Protein AF-A0A9Q1CT47-F1 (afdb_monomer_lite)

Organism: Holothuria leucospilota (NCBI:txid206669)

Sequence (77 aa):
MHSQRLNEEPLQPWIAANVDGSIICGHCNCMVGLGKSCSHIGAVLFKIEAAVRLGYTKAACTDMPCKWNNDFKGKKK

Structure (mmCIF, N/CA/C/O backbone):
data_AF-A0A9Q1CT47-F1
#
_entry.id   AF-A0A9Q1CT47-F1
#
loop_
_atom_site.group_PDB
_atom_site.id
_atom_site.type_symbol
_atom_site.label_atom_id
_atom_site.label_alt_id
_atom_site.label_comp_id
_atom_site.label_asym_id
_atom_site.label_entity_id
_atom_site.label_seq_id
_atom_site.pdbx_PDB_ins_code
_atom_site.Cartn_x
_atom_site.Cartn_y
_atom_site.Cartn_z
_atom_site.occupancy
_atom_site.B_iso_or_equiv
_atom_site.auth_seq_id
_atom_site.auth_comp_id
_atom_site.auth_asym_id
_atom_site.auth_atom_id
_atom_site.pdbx_PDB_model_num
ATOM 1 N N . MET A 1 1 ? 12.767 2.448 -21.087 1.00 49.56 1 MET A N 1
ATOM 2 C CA . MET A 1 1 ? 11.783 2.641 -20.000 1.00 49.56 1 MET A CA 1
ATOM 3 C C . MET A 1 1 ? 10.376 2.535 -20.591 1.00 49.56 1 MET A C 1
ATOM 5 O O . MET A 1 1 ? 9.855 3.519 -21.088 1.00 49.56 1 MET A O 1
ATOM 9 N N . HIS A 1 2 ? 9.787 1.333 -20.638 1.00 56.62 2 HIS A N 1
ATOM 10 C CA . HIS A 1 2 ? 8.431 1.127 -21.193 1.00 56.62 2 HIS A CA 1
ATOM 11 C C . HIS A 1 2 ? 7.321 1.758 -20.330 1.00 56.62 2 HIS A C 1
ATOM 13 O O . HIS A 1 2 ? 6.250 2.059 -20.825 1.00 56.62 2 HIS A O 1
ATOM 19 N N . SER A 1 3 ? 7.608 2.059 -19.061 1.00 56.91 3 SER A N 1
ATOM 20 C CA . SER A 1 3 ? 6.649 2.600 -18.087 1.00 56.91 3 SER A CA 1
ATOM 21 C C . SER A 1 3 ? 6.258 4.077 -18.263 1.00 56.91 3 SER A C 1
ATOM 23 O O . SER A 1 3 ? 5.486 4.580 -17.454 1.00 56.91 3 SER A O 1
ATOM 25 N N . GLN A 1 4 ? 6.843 4.800 -19.222 1.00 61.56 4 GLN A N 1
ATOM 26 C CA . GLN A 1 4 ? 6.641 6.252 -19.392 1.00 61.56 4 GLN A CA 1
ATOM 27 C C . GLN A 1 4 ? 6.063 6.629 -20.763 1.00 61.56 4 GLN A C 1
ATOM 29 O O . GLN A 1 4 ? 5.981 7.809 -21.099 1.00 61.56 4 GLN A O 1
ATOM 34 N N . ARG A 1 5 ? 5.677 5.645 -21.585 1.00 67.81 5 ARG A N 1
ATOM 35 C CA . ARG A 1 5 ? 5.051 5.910 -22.885 1.00 67.81 5 ARG A CA 1
ATOM 36 C C . ARG A 1 5 ? 3.597 6.310 -22.646 1.00 67.81 5 ARG A C 1
ATOM 38 O O . ARG A 1 5 ? 2.789 5.487 -22.248 1.00 67.81 5 ARG A O 1
ATOM 45 N N . LEU A 1 6 ? 3.280 7.578 -22.905 1.00 68.62 6 LEU A N 1
ATOM 46 C CA . LEU A 1 6 ? 1.940 8.149 -22.705 1.00 68.62 6 LEU A CA 1
ATOM 47 C C . LEU A 1 6 ? 0.870 7.564 -23.645 1.00 68.62 6 LEU A C 1
ATOM 49 O O . LEU A 1 6 ? -0.314 7.744 -23.397 1.00 68.62 6 LEU A O 1
ATOM 53 N N . ASN A 1 7 ? 1.289 6.891 -24.721 1.00 74.88 7 ASN A N 1
ATOM 54 C CA . ASN A 1 7 ? 0.407 6.309 -25.736 1.00 74.88 7 ASN A CA 1
ATOM 55 C C . ASN A 1 7 ? 0.200 4.791 -25.565 1.00 74.88 7 ASN A C 1
ATOM 57 O O . ASN A 1 7 ? -0.280 4.130 -26.479 1.00 74.88 7 ASN A O 1
ATOM 61 N N . GLU A 1 8 ? 0.642 4.222 -24.445 1.00 74.00 8 GLU A N 1
ATOM 62 C CA . GLU A 1 8 ? 0.509 2.796 -24.140 1.00 74.00 8 GLU A CA 1
ATOM 63 C C . GLU A 1 8 ? -0.459 2.628 -22.969 1.00 74.00 8 GLU A C 1
ATOM 65 O O . GLU A 1 8 ? -0.524 3.492 -22.089 1.00 74.00 8 GLU A O 1
ATOM 70 N N . GLU A 1 9 ? -1.234 1.542 -22.961 1.00 78.19 9 GLU A N 1
ATOM 71 C CA . GLU A 1 9 ? -2.164 1.289 -21.862 1.00 78.19 9 GLU A CA 1
ATOM 72 C C . GLU A 1 9 ? -1.399 1.207 -20.529 1.00 78.19 9 GLU A C 1
ATOM 74 O O . GLU A 1 9 ? -0.350 0.552 -20.456 1.00 78.19 9 GLU A O 1
ATOM 79 N N . PRO A 1 10 ? -1.886 1.866 -19.459 1.00 79.12 10 PRO A N 1
ATOM 80 C CA . PRO A 1 10 ? -1.226 1.815 -18.167 1.00 79.12 10 PRO A CA 1
ATOM 81 C C . PRO A 1 10 ? -1.085 0.378 -17.666 1.00 79.12 10 PRO A C 1
ATOM 83 O O . PRO A 1 10 ? -2.034 -0.406 -17.675 1.00 79.12 10 PRO A O 1
ATOM 86 N N . LEU A 1 11 ? 0.102 0.051 -17.159 1.00 83.50 11 LEU A N 1
ATOM 87 C CA . LEU A 1 11 ? 0.325 -1.211 -16.463 1.00 83.50 11 LEU A CA 1
ATOM 88 C C . LEU A 1 11 ? -0.581 -1.293 -15.233 1.00 83.50 11 LEU A C 1
ATOM 90 O O . LEU A 1 11 ? -0.792 -0.298 -14.536 1.00 83.50 11 LEU A O 1
ATOM 94 N N . GLN A 1 12 ? -1.069 -2.495 -14.945 1.00 84.69 12 GLN A N 1
ATOM 95 C CA . GLN A 1 12 ? -2.017 -2.747 -13.863 1.00 84.69 12 GLN A CA 1
ATOM 96 C C . GLN A 1 12 ? -1.387 -3.663 -12.809 1.00 84.69 12 GLN A C 1
ATOM 98 O O . GLN A 1 12 ? -1.673 -4.864 -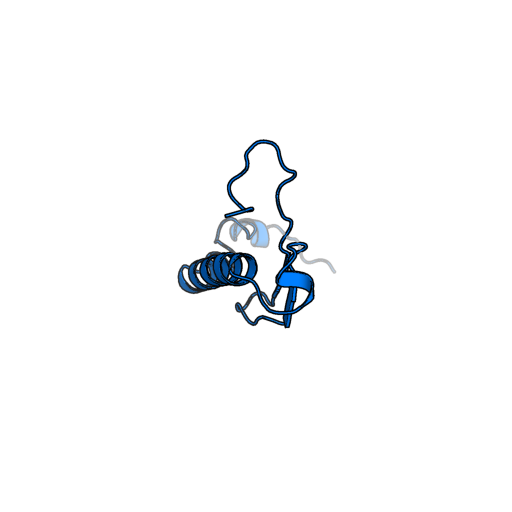12.773 1.00 84.69 12 GLN A O 1
ATOM 103 N N . PRO A 1 13 ? -0.476 -3.134 -11.969 1.00 89.31 13 PRO A N 1
ATOM 104 C CA . PRO A 1 13 ? 0.014 -3.874 -10.822 1.00 89.31 13 PRO A CA 1
ATOM 105 C C . PRO A 1 13 ? -1.095 -4.008 -9.777 1.00 89.31 13 PRO A C 1
ATOM 107 O O . PRO A 1 13 ? -1.770 -3.034 -9.443 1.00 89.31 13 PRO A O 1
ATOM 110 N N . TRP A 1 14 ? -1.240 -5.202 -9.216 1.00 91.75 14 TRP A N 1
ATOM 111 C CA . TRP A 1 14 ? -2.118 -5.459 -8.079 1.00 91.75 14 TRP A CA 1
ATOM 112 C C . TRP A 1 14 ? -1.345 -6.144 -6.956 1.00 91.75 14 TRP A C 1
ATOM 114 O O . TRP A 1 14 ? -0.363 -6.853 -7.193 1.00 91.75 14 TRP A O 1
ATOM 124 N N . ILE A 1 15 ? -1.788 -5.910 -5.721 1.00 93.81 15 ILE A N 1
ATOM 125 C CA . ILE A 1 15 ? -1.214 -6.498 -4.510 1.00 93.81 15 ILE A CA 1
ATOM 126 C C . ILE A 1 15 ? -2.357 -6.940 -3.601 1.00 93.81 15 ILE A C 1
ATOM 128 O O . ILE A 1 15 ? -3.270 -6.164 -3.326 1.00 93.81 15 ILE A O 1
ATOM 132 N N . ALA A 1 16 ? -2.290 -8.180 -3.128 1.00 94.44 16 ALA A N 1
ATOM 133 C CA . ALA A 1 16 ? -3.094 -8.680 -2.028 1.00 94.44 16 ALA A CA 1
ATOM 134 C C . ALA A 1 16 ? -2.314 -8.477 -0.723 1.00 94.44 16 ALA A C 1
ATOM 136 O O . ALA A 1 16 ? -1.192 -8.970 -0.573 1.00 94.44 16 ALA A O 1
ATOM 137 N N . ALA A 1 17 ? -2.902 -7.743 0.217 1.00 94.12 17 ALA A N 1
ATOM 138 C CA . ALA A 1 17 ? -2.313 -7.448 1.516 1.00 94.12 17 ALA A CA 1
ATOM 139 C C . ALA A 1 17 ? -3.390 -7.439 2.604 1.00 94.12 17 ALA A C 1
ATOM 141 O O . ALA A 1 17 ? -4.563 -7.177 2.338 1.00 94.12 17 ALA A O 1
ATOM 142 N N . ASN A 1 18 ? -2.969 -7.712 3.831 1.00 92.50 18 ASN A N 1
ATOM 143 C CA . ASN A 1 18 ? -3.784 -7.559 5.024 1.00 92.50 18 ASN A CA 1
ATOM 144 C C . ASN A 1 18 ? -3.790 -6.090 5.493 1.00 92.50 18 ASN A C 1
ATOM 146 O O . ASN A 1 18 ? -2.919 -5.296 5.135 1.00 92.50 18 ASN A O 1
ATOM 150 N N . VAL A 1 19 ? -4.773 -5.725 6.324 1.00 87.12 19 VAL A N 1
ATOM 151 C CA . VAL A 1 19 ? -4.952 -4.353 6.856 1.00 87.12 19 VAL A CA 1
ATOM 152 C C . VAL A 1 19 ? -3.771 -3.884 7.717 1.00 87.12 19 VAL A C 1
ATOM 154 O O . VAL A 1 19 ? -3.476 -2.689 7.788 1.00 87.12 19 VAL A O 1
ATOM 157 N N . ASP A 1 20 ? -3.074 -4.820 8.356 1.00 87.44 20 ASP A N 1
ATOM 158 C CA . ASP A 1 20 ? -1.859 -4.573 9.135 1.00 87.44 20 ASP A CA 1
ATOM 159 C C . ASP A 1 20 ? -0.634 -4.236 8.262 1.00 87.44 20 ASP A C 1
ATOM 161 O O . ASP A 1 20 ? 0.394 -3.824 8.792 1.00 87.44 20 ASP A O 1
ATOM 165 N N . GLY A 1 21 ? -0.744 -4.378 6.936 1.00 90.06 21 GLY A N 1
ATOM 166 C CA . GLY A 1 21 ? 0.347 -4.173 5.986 1.00 90.06 21 GLY A CA 1
ATOM 167 C C . GLY A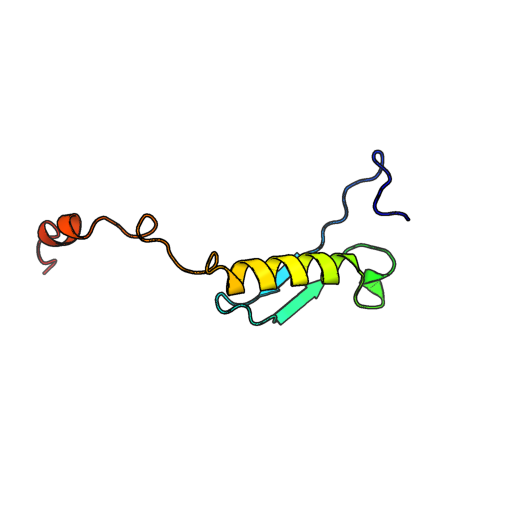 1 21 ? 1.070 -5.452 5.567 1.00 90.06 21 GLY A C 1
ATOM 168 O O . GLY A 1 21 ? 1.986 -5.376 4.748 1.00 90.06 21 GLY A O 1
ATOM 169 N N . SER A 1 22 ? 0.672 -6.621 6.079 1.00 94.12 22 SER A N 1
ATOM 170 C CA . SER A 1 22 ? 1.291 -7.897 5.713 1.00 94.12 22 SER A CA 1
ATOM 171 C C . SER A 1 22 ? 0.952 -8.279 4.267 1.00 94.12 22 SER A C 1
ATOM 173 O O . SER A 1 22 ? -0.218 -8.414 3.907 1.00 94.12 22 SER A O 1
ATOM 175 N N . ILE A 1 23 ? 1.974 -8.475 3.430 1.00 94.38 23 ILE A N 1
ATOM 176 C CA . ILE A 1 23 ? 1.816 -8.762 1.995 1.00 94.38 23 ILE A CA 1
ATOM 177 C C . ILE A 1 23 ? 1.588 -10.258 1.766 1.00 94.38 23 ILE A C 1
ATOM 179 O O . ILE A 1 23 ? 2.367 -11.081 2.239 1.00 94.38 23 ILE A O 1
ATOM 183 N N . ILE A 1 24 ? 0.548 -10.602 1.003 1.00 94.50 24 ILE A N 1
ATOM 184 C CA . ILE A 1 24 ? 0.210 -11.987 0.639 1.00 94.50 24 ILE A CA 1
ATOM 185 C C . ILE A 1 24 ? 0.865 -12.335 -0.700 1.00 94.50 24 ILE A C 1
ATOM 187 O O . ILE A 1 24 ? 1.650 -13.275 -0.797 1.00 94.50 24 ILE A O 1
ATOM 191 N N . CYS A 1 25 ? 0.550 -11.568 -1.743 1.00 92.56 25 CYS A N 1
ATOM 192 C CA . CYS A 1 25 ? 1.123 -11.718 -3.078 1.00 92.56 25 CYS A CA 1
ATOM 193 C C . CYS A 1 25 ? 0.860 -10.463 -3.917 1.00 92.56 25 CYS A C 1
ATOM 195 O O . CYS A 1 25 ? 0.092 -9.583 -3.530 1.00 92.56 25 CYS A O 1
ATOM 197 N N . GLY A 1 26 ? 1.492 -10.367 -5.079 1.00 91.06 26 GLY A N 1
ATOM 198 C CA . GLY A 1 26 ? 1.223 -9.301 -6.033 1.00 91.06 26 GLY A CA 1
ATOM 199 C C . GLY A 1 26 ? 1.779 -9.642 -7.403 1.00 91.06 26 GLY A C 1
ATOM 200 O O . GLY A 1 26 ? 2.704 -10.445 -7.524 1.00 91.06 26 GLY A O 1
ATOM 201 N N . HIS A 1 27 ? 1.204 -9.040 -8.435 1.00 91.00 27 HIS A N 1
ATOM 202 C CA . HIS A 1 27 ? 1.601 -9.274 -9.816 1.00 91.00 27 HIS A CA 1
ATOM 203 C C . HIS A 1 27 ? 1.425 -8.010 -10.652 1.00 91.00 27 HIS A C 1
ATOM 205 O O . HIS A 1 27 ? 0.555 -7.181 -10.393 1.00 91.00 27 HIS A O 1
ATOM 211 N N . CYS A 1 28 ? 2.275 -7.858 -11.662 1.00 89.56 28 CYS A N 1
ATOM 212 C CA . CYS A 1 28 ? 2.199 -6.782 -12.636 1.00 89.56 28 CYS A CA 1
ATOM 213 C C . CYS A 1 28 ? 2.233 -7.393 -14.030 1.00 89.56 28 CYS A C 1
ATOM 215 O O . CYS A 1 28 ? 3.073 -8.241 -14.312 1.00 89.56 28 CYS A O 1
ATOM 217 N N . ASN A 1 29 ? 1.364 -6.923 -14.918 1.00 86.00 29 ASN A N 1
ATOM 218 C CA . ASN A 1 29 ? 1.281 -7.368 -16.309 1.00 86.00 29 ASN A CA 1
ATOM 219 C C . ASN A 1 29 ? 2.437 -6.870 -17.201 1.00 86.00 29 ASN A C 1
ATOM 221 O O . ASN A 1 29 ? 2.354 -6.965 -18.422 1.00 86.00 29 ASN A O 1
ATOM 225 N N . CYS A 1 30 ? 3.518 -6.334 -16.627 1.00 86.12 30 CYS A N 1
ATOM 226 C CA . CYS A 1 30 ? 4.683 -5.947 -17.409 1.00 86.12 30 CYS A CA 1
ATOM 227 C C . CYS A 1 30 ? 5.515 -7.174 -17.803 1.00 86.12 30 CYS A C 1
ATOM 229 O O . CYS A 1 30 ? 5.528 -8.187 -17.107 1.00 86.12 30 CYS A O 1
ATOM 231 N N . MET A 1 31 ? 6.279 -7.057 -18.890 1.00 81.25 31 MET A N 1
ATOM 232 C CA . MET A 1 31 ? 7.100 -8.151 -19.429 1.00 81.25 31 MET A CA 1
ATOM 233 C C . MET A 1 31 ? 8.021 -8.804 -18.382 1.00 81.25 31 MET A C 1
ATOM 235 O O . MET A 1 31 ? 8.234 -10.010 -18.407 1.00 81.25 31 MET A O 1
ATOM 239 N N . VAL A 1 32 ? 8.548 -8.013 -17.441 1.00 74.81 32 VAL A N 1
ATOM 240 C CA . VAL A 1 32 ? 9.390 -8.514 -16.341 1.00 74.81 32 VAL A CA 1
ATOM 241 C C . VAL A 1 32 ? 8.550 -9.172 -15.244 1.00 74.81 32 VAL A C 1
ATOM 243 O O . VAL A 1 32 ? 8.978 -10.181 -14.691 1.00 74.81 32 VAL A O 1
ATOM 246 N N . GLY A 1 33 ? 7.359 -8.628 -14.966 1.00 67.19 33 GLY A N 1
ATOM 247 C CA . GLY A 1 33 ? 6.412 -9.105 -13.952 1.00 67.19 33 GLY A CA 1
ATOM 248 C C . GLY A 1 33 ? 5.933 -10.540 -14.180 1.00 67.19 33 GLY A C 1
ATOM 249 O O . GLY A 1 33 ? 5.657 -11.250 -13.219 1.00 67.19 33 GLY A O 1
ATOM 250 N N . LEU A 1 34 ? 5.930 -10.985 -15.439 1.00 68.25 34 LEU A N 1
ATOM 251 C CA . LEU A 1 34 ? 5.598 -12.356 -15.836 1.00 68.25 34 LEU A CA 1
ATOM 252 C C . LEU A 1 34 ? 6.677 -13.386 -15.453 1.00 68.25 34 LEU A C 1
ATOM 254 O O . LEU A 1 34 ? 6.382 -14.575 -15.384 1.00 68.25 34 LEU A O 1
ATOM 258 N N . GLY A 1 35 ? 7.923 -12.952 -15.224 1.00 64.94 35 GLY A N 1
ATOM 259 C CA . GLY A 1 35 ? 9.045 -13.840 -14.891 1.00 64.94 35 GLY A CA 1
ATOM 260 C C . GLY A 1 35 ? 9.643 -13.630 -13.497 1.00 64.94 35 GLY A C 1
ATOM 261 O O 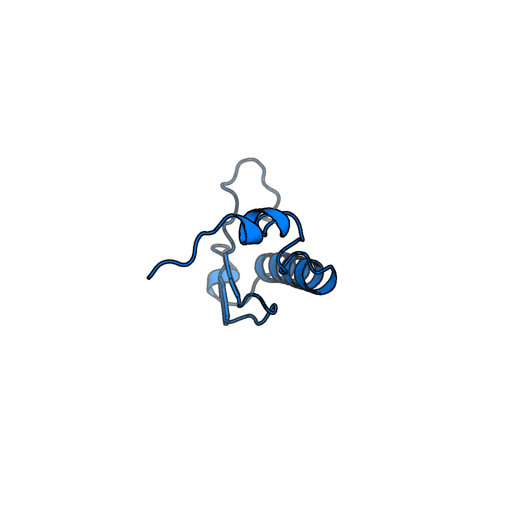. GLY A 1 35 ? 10.219 -14.563 -12.941 1.00 64.94 35 GLY A O 1
ATOM 262 N N . LYS A 1 36 ? 9.557 -12.413 -12.939 1.00 71.56 36 LYS A N 1
ATOM 263 C CA . LYS A 1 36 ? 10.109 -12.005 -11.631 1.00 71.56 36 LYS A CA 1
ATOM 264 C C . LYS A 1 36 ? 9.338 -10.800 -11.070 1.00 71.56 36 LYS A C 1
ATOM 266 O O . LYS A 1 36 ? 8.580 -10.151 -11.780 1.00 71.56 36 LYS A O 1
ATOM 271 N N . SER A 1 37 ? 9.602 -10.416 -9.820 1.00 82.56 37 SER A N 1
ATOM 272 C CA . SER A 1 37 ? 9.109 -9.149 -9.259 1.00 82.56 37 SER A CA 1
ATOM 273 C C . SER A 1 37 ? 9.688 -7.945 -10.015 1.00 82.56 37 SER A C 1
ATOM 275 O O . SER A 1 37 ? 10.906 -7.790 -10.110 1.00 82.56 37 SER A O 1
ATOM 277 N N . CYS A 1 38 ? 8.826 -7.078 -10.547 1.00 89.81 38 CYS A N 1
ATOM 278 C CA . CYS A 1 38 ? 9.239 -5.865 -11.254 1.00 89.81 38 CYS A CA 1
ATOM 279 C C . CYS A 1 38 ? 9.306 -4.637 -10.328 1.00 89.81 38 CYS A C 1
ATOM 281 O O . CYS A 1 38 ? 8.736 -4.614 -9.235 1.00 89.81 38 CYS A O 1
ATOM 283 N N . SER A 1 39 ? 9.958 -3.569 -10.794 1.00 88.38 39 SER A N 1
ATOM 284 C CA . SER A 1 39 ? 10.036 -2.294 -10.066 1.00 88.38 39 SER A CA 1
ATOM 285 C C . SER A 1 39 ? 8.670 -1.639 -9.840 1.00 88.38 39 SER A C 1
ATOM 287 O O . SER A 1 39 ? 8.514 -0.905 -8.868 1.00 88.38 39 SER A O 1
ATOM 289 N N . HIS A 1 40 ? 7.664 -1.929 -10.673 1.00 89.50 40 HIS A N 1
ATOM 290 C CA . HIS A 1 40 ? 6.294 -1.458 -10.451 1.00 89.50 40 HIS A CA 1
ATOM 291 C C . HIS A 1 40 ? 5.698 -2.034 -9.171 1.00 89.50 40 HIS A C 1
ATOM 293 O O . HIS A 1 40 ? 5.128 -1.284 -8.387 1.00 89.50 40 HIS A O 1
ATOM 299 N N . ILE A 1 41 ? 5.890 -3.334 -8.917 1.00 91.81 41 ILE A N 1
ATOM 300 C CA . ILE A 1 41 ? 5.481 -3.957 -7.650 1.00 91.81 41 ILE A CA 1
ATOM 301 C C . ILE A 1 41 ? 6.235 -3.324 -6.486 1.00 91.81 41 ILE A C 1
ATOM 303 O O . ILE A 1 41 ? 5.614 -2.966 -5.490 1.00 91.81 41 ILE A O 1
ATOM 307 N N . GLY A 1 42 ? 7.542 -3.091 -6.640 1.00 91.06 42 GLY A N 1
ATOM 308 C CA . GLY A 1 42 ? 8.334 -2.369 -5.642 1.00 91.06 42 GLY A CA 1
ATOM 309 C C . GLY A 1 42 ? 7.750 -0.993 -5.302 1.00 91.06 42 GLY A C 1
ATOM 310 O O . GLY A 1 42 ? 7.572 -0.673 -4.131 1.00 91.06 42 GLY A O 1
ATOM 311 N N . ALA A 1 43 ? 7.381 -0.197 -6.309 1.00 91.94 43 ALA A N 1
ATOM 312 C CA . ALA A 1 43 ? 6.790 1.125 -6.105 1.00 91.94 43 ALA A CA 1
ATOM 313 C C . ALA A 1 43 ? 5.452 1.070 -5.345 1.00 91.94 43 ALA A C 1
ATOM 315 O O . ALA A 1 43 ? 5.222 1.876 -4.442 1.00 91.94 43 ALA A O 1
ATOM 316 N N . VAL A 1 44 ? 4.584 0.106 -5.671 1.00 92.56 44 VAL A N 1
ATOM 317 C CA . VAL A 1 44 ? 3.312 -0.077 -4.954 1.00 92.56 44 VAL A CA 1
ATOM 318 C C . VAL A 1 44 ? 3.566 -0.530 -3.510 1.00 92.56 44 VAL A C 1
ATOM 320 O O . VAL A 1 44 ? 2.939 -0.003 -2.594 1.00 92.56 44 VAL A O 1
ATOM 323 N N . LEU A 1 45 ? 4.533 -1.422 -3.274 1.00 94.19 45 LEU A N 1
ATOM 324 C CA . LEU A 1 45 ? 4.917 -1.849 -1.924 1.00 94.19 45 LEU A CA 1
ATOM 325 C C . LEU A 1 45 ? 5.432 -0.688 -1.064 1.00 94.19 45 LEU A C 1
ATOM 327 O O . LEU A 1 45 ? 5.018 -0.560 0.085 1.00 94.19 45 LEU A O 1
ATOM 331 N N . PHE A 1 46 ? 6.258 0.205 -1.619 1.00 94.50 46 PHE A N 1
ATOM 332 C CA . PHE A 1 46 ? 6.690 1.419 -0.913 1.00 94.50 46 PHE A CA 1
ATOM 333 C C . PHE A 1 46 ? 5.513 2.328 -0.540 1.00 94.50 46 PHE A C 1
ATOM 335 O O . PHE A 1 46 ? 5.494 2.916 0.540 1.00 94.50 46 PHE A O 1
ATOM 342 N N . LYS A 1 47 ? 4.503 2.436 -1.411 1.00 93.75 47 LYS A N 1
ATOM 343 C CA . LYS A 1 47 ? 3.288 3.203 -1.114 1.00 93.75 47 LYS A CA 1
ATOM 344 C C . LYS A 1 47 ? 2.491 2.574 0.033 1.00 93.75 47 LYS A C 1
ATOM 346 O O . LYS A 1 47 ? 2.017 3.309 0.898 1.00 93.75 47 LYS A O 1
ATOM 351 N N . ILE A 1 48 ? 2.352 1.247 0.039 1.00 94.44 48 ILE A N 1
ATOM 352 C CA . ILE A 1 48 ? 1.652 0.502 1.097 1.00 94.44 48 ILE A CA 1
ATOM 353 C C . ILE A 1 48 ? 2.387 0.654 2.433 1.00 94.44 48 ILE A C 1
ATOM 355 O O . ILE A 1 48 ? 1.751 0.997 3.425 1.00 94.44 48 ILE A O 1
ATOM 359 N N . GLU A 1 49 ? 3.714 0.487 2.457 1.00 94.88 49 GLU A N 1
ATOM 360 C CA . GLU A 1 49 ? 4.542 0.705 3.655 1.00 94.88 49 GLU A CA 1
ATOM 361 C C . GLU A 1 49 ? 4.297 2.093 4.249 1.00 94.88 49 GLU A C 1
ATOM 363 O O . GLU A 1 49 ? 3.998 2.221 5.438 1.00 94.88 49 GLU A O 1
ATOM 368 N N . ALA A 1 50 ? 4.336 3.127 3.406 1.00 95.31 50 ALA A N 1
ATOM 369 C CA . ALA A 1 50 ? 4.109 4.492 3.847 1.00 95.31 50 ALA A CA 1
ATOM 370 C C . ALA A 1 50 ? 2.687 4.686 4.392 1.00 95.31 50 ALA A C 1
ATOM 372 O O . ALA A 1 50 ? 2.514 5.343 5.415 1.00 95.31 50 ALA A O 1
ATOM 373 N N . ALA A 1 51 ? 1.671 4.102 3.751 1.00 93.81 51 ALA A N 1
ATOM 374 C CA . ALA A 1 51 ? 0.289 4.185 4.218 1.00 93.81 51 ALA A CA 1
ATOM 375 C C . ALA A 1 51 ? 0.102 3.529 5.596 1.00 93.81 51 ALA A C 1
ATOM 377 O O . ALA A 1 51 ? -0.553 4.106 6.464 1.00 93.81 51 ALA A O 1
ATOM 378 N N . VAL A 1 52 ? 0.715 2.364 5.819 1.00 94.25 52 VAL A N 1
ATOM 379 C CA . VAL A 1 52 ? 0.677 1.653 7.106 1.00 94.25 52 VAL A CA 1
ATOM 380 C C . VAL A 1 52 ? 1.405 2.457 8.182 1.00 94.25 52 VAL A C 1
ATOM 382 O O . VAL A 1 52 ? 0.849 2.702 9.254 1.00 94.25 52 VAL A O 1
ATOM 385 N N . A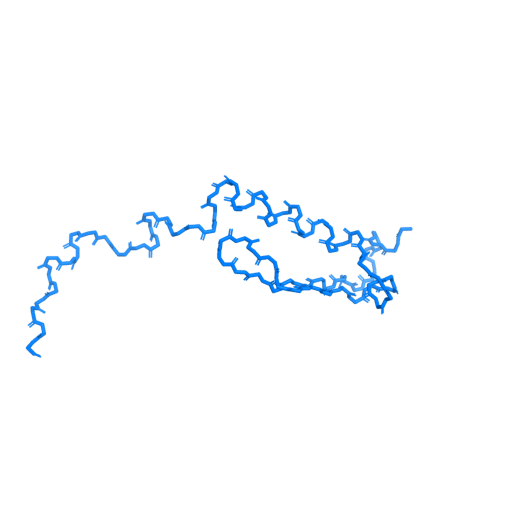RG A 1 53 ? 2.618 2.939 7.887 1.00 93.81 53 ARG A N 1
ATOM 386 C CA . ARG A 1 53 ? 3.426 3.746 8.814 1.00 93.81 53 ARG A CA 1
ATOM 387 C C . ARG A 1 53 ? 2.749 5.061 9.199 1.00 93.81 53 ARG A C 1
ATOM 389 O O . ARG A 1 53 ? 2.836 5.470 10.352 1.00 93.81 53 ARG A O 1
ATOM 396 N N . LEU A 1 54 ? 2.062 5.708 8.258 1.00 94.25 54 LEU A N 1
ATOM 397 C CA . LEU A 1 54 ? 1.290 6.931 8.505 1.00 94.25 54 LEU A CA 1
ATOM 398 C C . LEU A 1 54 ? -0.079 6.658 9.150 1.00 94.25 54 LEU A C 1
ATOM 400 O O . LEU A 1 54 ? -0.780 7.598 9.513 1.00 94.25 54 LEU A O 1
ATOM 404 N N . GLY A 1 55 ? -0.463 5.389 9.318 1.00 91.31 55 GLY A N 1
ATOM 405 C CA . GLY A 1 55 ? -1.719 4.996 9.950 1.00 91.31 55 GLY A CA 1
ATOM 406 C C . GLY A 1 55 ? -2.956 5.166 9.068 1.00 91.31 55 GLY A C 1
ATOM 407 O O . GLY A 1 55 ? -4.065 5.070 9.583 1.00 91.31 55 GLY A O 1
ATOM 408 N N . TYR A 1 56 ? -2.795 5.368 7.757 1.00 90.81 56 TYR A N 1
ATOM 409 C CA . TYR A 1 56 ? -3.908 5.504 6.809 1.00 90.81 56 TYR A CA 1
ATOM 410 C C . TYR A 1 56 ? -4.692 4.206 6.593 1.00 90.81 56 TYR A C 1
ATOM 412 O O . TYR A 1 56 ? -5.784 4.240 6.039 1.00 90.81 56 TYR A O 1
ATOM 420 N N . THR A 1 57 ? -4.158 3.062 7.024 1.00 88.81 57 THR A N 1
ATOM 421 C CA . THR A 1 57 ? -4.868 1.775 6.985 1.00 88.81 57 THR A CA 1
ATOM 422 C C . THR A 1 57 ? -5.794 1.556 8.185 1.00 88.81 57 THR A C 1
ATOM 424 O O . THR A 1 57 ? -6.511 0.557 8.230 1.00 88.81 57 THR A O 1
ATOM 427 N N . LYS A 1 58 ? -5.797 2.465 9.169 1.00 87.25 58 LYS A N 1
ATOM 428 C CA . LYS A 1 58 ? -6.656 2.393 10.358 1.00 87.25 58 LYS A CA 1
ATOM 429 C C . LYS A 1 58 ? -7.912 3.235 10.154 1.00 87.25 58 LYS A C 1
ATOM 431 O O . LYS A 1 58 ? -7.850 4.284 9.523 1.00 87.25 58 LYS A O 1
ATOM 436 N N . ALA A 1 59 ? -9.022 2.803 10.753 1.00 85.00 59 ALA A N 1
ATOM 437 C CA . ALA A 1 59 ? -10.255 3.583 10.760 1.00 85.00 59 ALA A CA 1
ATOM 438 C C . ALA A 1 59 ? -10.032 4.929 11.472 1.00 85.00 59 ALA A C 1
ATOM 440 O O . ALA A 1 59 ? -9.621 4.972 12.637 1.00 85.00 59 ALA A O 1
ATOM 441 N N . ALA A 1 60 ? -10.310 6.021 10.770 1.00 85.44 60 ALA A N 1
ATOM 442 C CA . ALA A 1 60 ? -10.348 7.360 11.325 1.00 85.44 60 ALA A CA 1
ATOM 443 C C . ALA A 1 60 ? -11.571 7.529 12.237 1.00 85.44 60 ALA A C 1
ATOM 445 O O . ALA A 1 60 ? -12.560 6.797 12.159 1.00 85.44 60 ALA A O 1
ATOM 446 N N . CYS A 1 61 ? -11.548 8.551 13.093 1.00 81.25 61 CYS A N 1
ATOM 447 C CA . CYS A 1 61 ? -12.691 8.861 13.956 1.00 81.25 61 CYS A CA 1
ATOM 448 C C . CYS A 1 61 ? -13.972 9.192 13.169 1.00 81.25 61 CYS A C 1
ATOM 450 O O . CYS A 1 61 ? -15.064 9.037 13.707 1.00 81.25 61 CYS A O 1
ATOM 452 N N . THR A 1 62 ? -13.839 9.614 11.909 1.00 84.62 62 THR A N 1
ATOM 453 C CA . THR A 1 62 ? -14.940 9.895 10.978 1.00 84.62 62 THR A CA 1
ATOM 454 C C . THR A 1 62 ? -15.448 8.663 10.236 1.00 84.62 62 THR A C 1
ATOM 456 O O . THR A 1 62 ? -16.559 8.703 9.718 1.00 84.62 62 THR A O 1
ATOM 459 N N . ASP A 1 63 ? -14.674 7.574 10.198 1.00 85.38 63 ASP A N 1
ATOM 460 C CA . ASP A 1 63 ? -15.119 6.303 9.607 1.00 85.38 63 ASP A CA 1
ATOM 461 C C . ASP A 1 63 ? -16.121 5.584 10.520 1.00 85.38 63 ASP A C 1
ATOM 463 O O . ASP A 1 63 ? -16.889 4.728 10.081 1.00 85.38 63 ASP A O 1
ATOM 467 N N . MET A 1 64 ? -16.129 5.943 11.807 1.00 85.94 64 MET A N 1
ATOM 468 C CA . MET A 1 64 ? -17.043 5.401 12.802 1.00 85.94 64 MET A CA 1
ATOM 469 C C . MET A 1 64 ? -18.233 6.346 13.020 1.00 85.94 64 MET A C 1
ATOM 471 O O . MET A 1 64 ? -18.063 7.566 13.059 1.00 85.94 64 MET A O 1
ATOM 475 N N . PRO A 1 65 ? -19.453 5.814 13.231 1.00 83.69 65 PRO A N 1
ATOM 476 C CA . PRO A 1 65 ? -20.599 6.644 13.577 1.00 83.69 65 PRO A CA 1
ATOM 477 C C . PRO A 1 65 ? -20.332 7.407 14.877 1.00 83.69 65 PRO A C 1
ATOM 479 O O 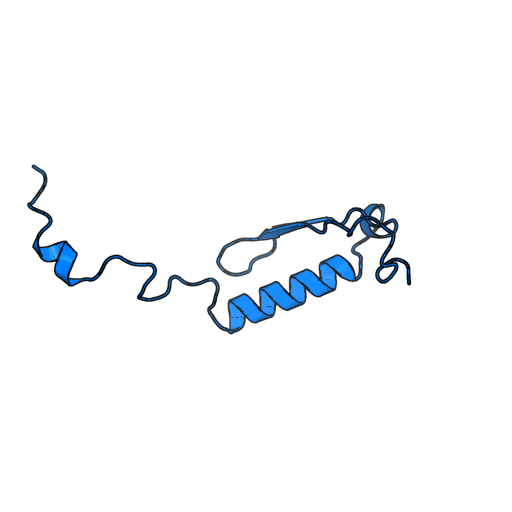. PRO A 1 65 ? -19.754 6.862 15.823 1.00 83.69 65 PRO A O 1
ATOM 482 N N . CYS A 1 66 ? -20.786 8.663 14.940 1.00 84.06 66 CYS A N 1
ATOM 483 C CA . CYS A 1 66 ? -20.558 9.513 16.102 1.00 84.06 66 CYS A CA 1
ATOM 484 C C . CYS A 1 66 ? -21.020 8.827 17.392 1.00 84.06 66 CYS A C 1
ATOM 486 O O . CYS A 1 66 ? -22.119 8.277 17.453 1.00 84.06 66 CYS A O 1
ATOM 488 N N . LYS A 1 67 ? -20.194 8.890 18.443 1.00 81.62 67 LYS A N 1
ATOM 489 C CA . LYS A 1 67 ? -20.424 8.137 19.684 1.00 81.62 67 LYS A CA 1
ATOM 490 C C . LYS A 1 67 ? -21.801 8.406 20.304 1.00 81.62 67 LYS A C 1
ATOM 492 O O . LYS A 1 67 ? -22.421 7.462 20.779 1.00 81.62 67 LYS A O 1
ATOM 497 N N . TRP A 1 68 ? -22.289 9.645 20.213 1.00 81.19 68 TRP A N 1
ATOM 498 C CA . TRP A 1 68 ? -23.603 10.068 20.709 1.00 81.19 68 TRP A CA 1
ATOM 499 C C . TRP A 1 68 ? -24.782 9.374 20.006 1.00 81.19 68 TRP A C 1
ATOM 501 O O . TRP A 1 68 ? -25.821 9.178 20.622 1.00 81.19 68 TRP A O 1
ATOM 511 N N . ASN A 1 69 ? -24.625 8.906 18.761 1.00 81.88 69 ASN A N 1
ATOM 512 C CA . ASN A 1 69 ? -25.656 8.108 18.085 1.00 81.88 69 ASN A CA 1
ATOM 513 C C . ASN A 1 69 ? -25.856 6.728 18.727 1.00 81.88 69 ASN A C 1
ATOM 515 O O . ASN A 1 69 ? -26.881 6.089 18.489 1.00 81.88 69 ASN A O 1
ATOM 519 N N . ASN A 1 70 ? -24.893 6.233 19.513 1.00 72.88 70 ASN A N 1
ATOM 520 C CA . ASN A 1 70 ? -25.048 4.947 20.189 1.00 72.88 70 ASN A CA 1
ATOM 521 C C . ASN A 1 70 ? -26.032 5.024 21.362 1.00 72.88 70 ASN A C 1
ATOM 523 O O . ASN A 1 70 ? -26.673 4.017 21.648 1.00 72.88 70 ASN A O 1
ATOM 527 N N . ASP A 1 71 ? -26.225 6.200 21.965 1.00 69.00 71 ASP A N 1
ATOM 528 C CA . ASP A 1 71 ? -27.150 6.385 23.092 1.00 69.00 71 ASP A CA 1
ATOM 529 C C . ASP A 1 71 ? -28.624 6.309 22.649 1.00 69.00 71 ASP A C 1
ATOM 531 O O . ASP A 1 71 ? -29.498 5.935 23.429 1.00 69.00 71 ASP A O 1
ATOM 535 N N . PHE A 1 72 ? -28.902 6.577 21.367 1.00 67.19 72 PHE A N 1
ATOM 536 C CA . PHE A 1 72 ? -30.243 6.496 20.772 1.00 67.19 72 PHE A CA 1
ATOM 537 C C . PHE A 1 72 ? -30.574 5.123 20.175 1.00 67.19 72 PHE A C 1
ATOM 539 O O . PHE A 1 72 ? -31.709 4.890 19.750 1.00 67.19 72 PHE A O 1
ATOM 546 N N . LYS A 1 73 ? -29.615 4.186 20.133 1.00 63.59 73 LYS A N 1
ATOM 547 C CA . LYS A 1 73 ? -29.890 2.808 19.708 1.00 63.59 73 LYS A CA 1
ATOM 548 C C . LYS A 1 73 ? -30.631 2.095 20.835 1.00 63.59 73 LYS A C 1
ATOM 550 O O . LYS A 1 73 ? -30.025 1.452 21.688 1.00 63.59 73 LYS A O 1
ATOM 555 N N . GLY A 1 74 ? -31.959 2.219 20.831 1.00 59.69 74 GLY A N 1
ATOM 556 C CA . GLY A 1 74 ? -32.838 1.464 21.718 1.00 59.69 74 GLY A CA 1
ATOM 557 C C . GLY A 1 74 ? -32.438 -0.013 21.736 1.00 59.69 74 GLY A C 1
ATOM 558 O O . GLY A 1 74 ? -32.177 -0.598 20.682 1.00 59.69 74 GLY A O 1
ATOM 559 N N . LYS A 1 75 ? -32.341 -0.592 22.941 1.00 56.50 75 LYS A N 1
ATOM 560 C CA . LYS A 1 75 ? -32.023 -2.010 23.151 1.00 56.50 75 LYS A CA 1
ATOM 561 C C . LYS A 1 75 ? -32.902 -2.854 22.226 1.00 56.50 75 LYS A C 1
ATOM 563 O O . LYS A 1 75 ? -34.110 -2.940 22.446 1.00 56.50 75 LYS A O 1
ATOM 568 N N . LYS A 1 76 ? -32.316 -3.456 21.188 1.00 59.72 76 LYS A N 1
ATOM 569 C CA . LYS A 1 76 ? -33.005 -4.508 20.440 1.00 59.72 76 LYS A CA 1
ATOM 570 C C . LYS A 1 76 ? -33.171 -5.676 21.414 1.00 59.72 76 LYS A C 1
ATOM 572 O O . LYS A 1 76 ? -32.167 -6.172 21.9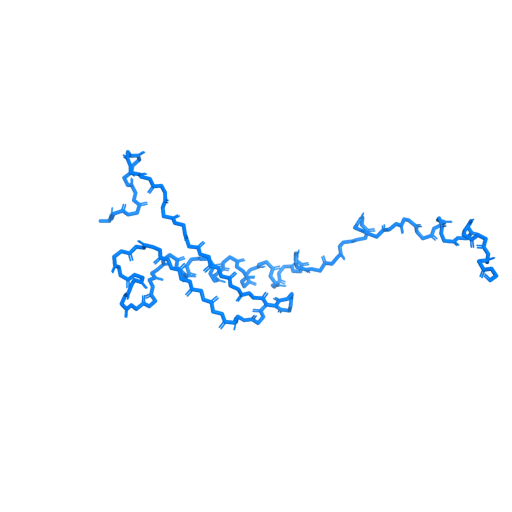22 1.00 59.72 76 LYS A O 1
ATOM 577 N N . LYS A 1 77 ? -34.428 -5.972 21.758 1.00 48.19 77 LYS A N 1
ATOM 578 C CA . LYS A 1 77 ? -34.823 -7.191 22.473 1.00 48.19 77 LYS A CA 1
ATOM 579 C C . LYS A 1 77 ? -34.391 -8.419 21.686 1.00 48.19 77 LYS A C 1
ATOM 581 O O . LYS A 1 77 ? -34.449 -8.342 20.438 1.00 48.19 77 LYS A O 1
#

Foldseek 3Di:
DVQPPPPDPHKDKDWDADLLLHTDDIAIPDPVRVPDDDVVNVVVSVVSVVCNVVVVSPDDPVNDDDPVVVVVPPDDD

pLDDT: mean 82.33, std 12.34, range [48.19, 95.31]

Secondary structure (DSSP, 8-state):
-GGG-TTSPPP--EEEE-TTS-EEEEE--STTTTTS--HHHHHHHHHHHHHHHTTTTSPPTTTSPPGGGGTTS----

Radius of gyration: 19.69 Å; chains: 1; bounding box: 47×24×49 Å